Protein AF-A0A3D0RUU5-F1 (afdb_monomer)

Mean predicted aligned error: 4.0 Å

Sequence (173 aa):
MAHHDHPVTRAMVEVRQKLADVAEVPLWSMGADQATSTLEEILAVEAQLAELKTRTLTHLEALEVPQQSGATSTGNWLAVHTNLTRATAFRTVRVAAGLGRYEQVREAMAQGRVHTEQVEVIIRALDDLPDDLDPKLVEEAEGHLITEAGRFDAVGLKKLGRRLLEVVDQDAA

Secondary structure (DSSP, 8-state):
---PPPHHHHHHHHHHHHHHHTTT--GGGS-HHHHHHHHHHHHHHHHHHHHHHHHHHHHHHHTTHHHHTT-SSHHHHHHHHH---HHHHHHHHHHHHHHTT-HHHHHHHHTTSS-HHHHHHHHHHHHTS-TTS-HHHHHHHHHHHHHHTTT--HHHHHHHHHHHHHHHHHHT-

pLDDT: mean 94.47, std 8.62, range [39.81, 98.56]

Structure (mmCIF, N/CA/C/O backbone):
data_AF-A0A3D0RUU5-F1
#
_entry.id   AF-A0A3D0RUU5-F1
#
loop_
_atom_site.group_PDB
_atom_site.id
_atom_site.type_symbol
_atom_site.label_atom_id
_atom_site.label_alt_id
_atom_site.label_comp_id
_atom_site.label_asym_id
_atom_site.label_entity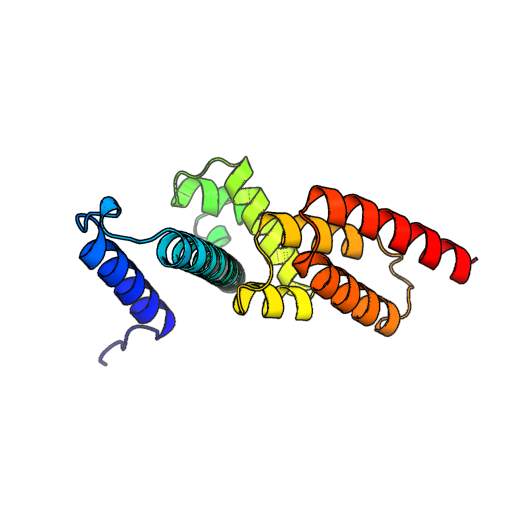_id
_atom_site.label_seq_id
_atom_site.pdbx_PDB_ins_code
_atom_site.Cartn_x
_atom_site.Cartn_y
_atom_site.Cartn_z
_atom_site.occupancy
_atom_site.B_iso_or_equiv
_atom_site.auth_seq_id
_atom_site.auth_comp_id
_atom_site.auth_asym_id
_atom_site.auth_atom_id
_atom_site.pdbx_PDB_model_num
ATOM 1 N N . MET A 1 1 ? -26.128 24.043 -8.662 1.00 39.81 1 MET A N 1
ATOM 2 C CA . MET A 1 1 ? -25.872 22.644 -9.068 1.00 39.81 1 MET A CA 1
ATOM 3 C C . MET A 1 1 ? -25.495 21.880 -7.815 1.00 39.81 1 MET A C 1
ATOM 5 O O . MET A 1 1 ? -24.611 22.347 -7.111 1.00 39.81 1 MET A O 1
ATOM 9 N N . ALA A 1 2 ? -26.189 20.793 -7.480 1.00 46.47 2 ALA A N 1
ATOM 10 C CA . ALA A 1 2 ? -25.769 19.948 -6.366 1.00 46.47 2 ALA A CA 1
ATOM 11 C C . ALA A 1 2 ? -24.424 19.309 -6.742 1.00 46.47 2 ALA A C 1
ATOM 13 O O . ALA A 1 2 ? -24.372 18.499 -7.671 1.00 46.47 2 ALA A O 1
ATOM 14 N N . HIS A 1 3 ? -23.339 19.723 -6.082 1.00 54.75 3 HIS A N 1
ATOM 15 C CA . HIS A 1 3 ? -22.082 18.986 -6.129 1.00 54.75 3 HIS A CA 1
ATOM 16 C C . HIS A 1 3 ? -22.368 17.616 -5.524 1.00 54.75 3 HIS A C 1
ATOM 18 O O . HIS A 1 3 ? -22.569 17.491 -4.321 1.00 54.75 3 HIS A O 1
ATOM 24 N N . HIS A 1 4 ? -22.490 16.605 -6.377 1.00 70.62 4 HIS A N 1
ATOM 25 C CA . HIS A 1 4 ? -22.525 15.234 -5.904 1.00 70.62 4 HIS A CA 1
ATOM 26 C C . HIS A 1 4 ? -21.097 14.894 -5.497 1.00 70.62 4 HIS A C 1
ATOM 28 O O . HIS A 1 4 ? -20.188 15.004 -6.323 1.00 70.62 4 HIS A O 1
ATOM 34 N N . ASP A 1 5 ? -20.905 14.521 -4.234 1.00 84.88 5 ASP A N 1
ATOM 35 C CA . ASP A 1 5 ? -19.604 14.068 -3.757 1.00 84.88 5 ASP A CA 1
ATOM 36 C C . ASP A 1 5 ? -19.097 12.925 -4.636 1.00 84.88 5 ASP A C 1
ATOM 38 O O . ASP A 1 5 ? -19.844 12.001 -4.987 1.00 84.88 5 ASP A O 1
ATOM 42 N N . HIS A 1 6 ? -17.815 13.002 -4.999 1.00 93.50 6 HIS A N 1
ATOM 43 C CA . HIS A 1 6 ? -17.159 11.993 -5.817 1.00 93.50 6 HIS A CA 1
ATOM 44 C C . HIS A 1 6 ? -17.337 10.602 -5.171 1.00 93.50 6 HIS A C 1
ATOM 46 O O . HIS A 1 6 ? -17.174 10.484 -3.951 1.00 93.50 6 HIS A O 1
ATOM 52 N N . PRO A 1 7 ? -17.642 9.533 -5.937 1.00 95.38 7 PRO A N 1
ATOM 53 C CA . PRO A 1 7 ? -17.930 8.213 -5.371 1.00 95.38 7 PRO A CA 1
ATOM 54 C C . PRO A 1 7 ? -16.854 7.692 -4.408 1.00 95.38 7 PRO A C 1
ATOM 56 O O . PRO A 1 7 ? -17.192 7.127 -3.373 1.00 95.38 7 PRO A O 1
ATOM 59 N N . VAL A 1 8 ? -15.573 7.951 -4.702 1.00 95.62 8 VAL A N 1
ATOM 60 C CA . VAL A 1 8 ? -14.443 7.587 -3.825 1.00 95.62 8 VAL A CA 1
ATOM 61 C C . VAL A 1 8 ? -14.499 8.328 -2.485 1.00 95.62 8 VAL A C 1
ATOM 63 O O . VAL A 1 8 ? -14.275 7.715 -1.446 1.00 95.62 8 VAL A O 1
ATOM 66 N N . THR A 1 9 ? -14.841 9.620 -2.481 1.00 95.81 9 THR A N 1
ATOM 67 C CA . THR A 1 9 ? -14.972 10.407 -1.246 1.00 95.81 9 THR A CA 1
ATOM 68 C C . THR A 1 9 ? -16.067 9.831 -0.355 1.00 95.81 9 THR A C 1
ATOM 70 O O . THR A 1 9 ? -15.840 9.624 0.835 1.00 95.81 9 THR A O 1
ATOM 73 N N . ARG A 1 10 ? -17.228 9.497 -0.934 1.00 95.88 10 ARG A N 1
ATOM 74 C CA . ARG A 1 10 ? -18.332 8.865 -0.193 1.00 95.88 10 ARG A CA 1
ATOM 75 C C . ARG A 1 10 ? -17.929 7.504 0.374 1.00 95.88 10 ARG A C 1
ATOM 77 O O . ARG A 1 10 ? -18.148 7.260 1.554 1.00 95.88 10 ARG A O 1
ATOM 84 N N . ALA A 1 11 ? -17.270 6.666 -0.428 1.00 96.31 11 ALA A N 1
ATOM 85 C CA . ALA A 1 11 ? -16.796 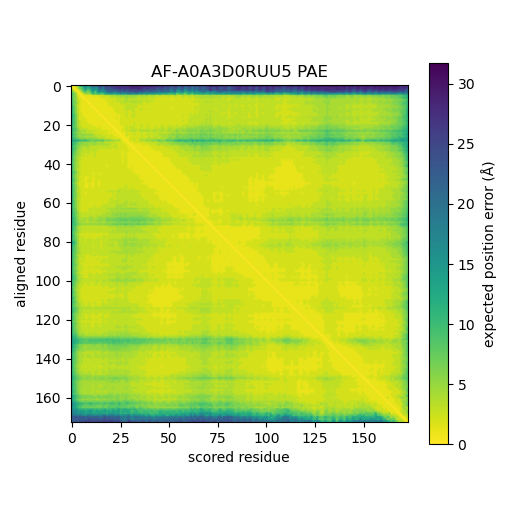5.357 0.019 1.00 96.31 11 ALA A CA 1
ATOM 86 C C . ALA A 1 11 ? -15.837 5.463 1.221 1.00 96.31 11 ALA A C 1
ATOM 88 O O . ALA A 1 11 ? -15.948 4.691 2.167 1.00 96.31 11 ALA A O 1
ATOM 89 N N . MET A 1 12 ? -14.930 6.448 1.240 1.00 96.69 12 MET A N 1
ATOM 90 C CA . MET A 1 12 ? -14.018 6.650 2.379 1.00 96.69 12 MET A CA 1
ATOM 91 C C . MET A 1 12 ? -14.731 7.129 3.647 1.00 96.69 12 MET A C 1
ATOM 93 O O . MET A 1 12 ? -14.348 6.741 4.753 1.00 96.69 12 MET A O 1
ATOM 97 N N . VAL A 1 13 ? -15.789 7.931 3.504 1.00 96.31 13 VAL A N 1
ATOM 98 C CA . VAL A 1 13 ? -16.659 8.295 4.631 1.00 96.31 13 VAL A CA 1
ATOM 99 C C . VAL A 1 13 ? -17.371 7.056 5.181 1.00 96.31 13 VAL A C 1
ATOM 101 O O . VAL A 1 13 ? -17.373 6.849 6.393 1.00 96.31 13 VAL A O 1
ATOM 104 N N . GLU A 1 14 ? -17.914 6.204 4.310 1.00 96.75 14 GLU A N 1
ATOM 105 C CA . GLU A 1 14 ? -18.590 4.963 4.706 1.00 96.75 14 GLU A CA 1
ATOM 106 C C . GLU A 1 14 ? -17.643 3.979 5.407 1.00 96.75 14 GLU A C 1
ATOM 108 O O . GLU A 1 14 ? -17.999 3.444 6.456 1.00 96.75 14 GLU A O 1
ATOM 113 N N . VAL A 1 15 ? -16.416 3.794 4.903 1.00 96.75 15 VAL A N 1
ATOM 114 C CA . VAL A 1 15 ? -15.389 2.962 5.561 1.00 96.75 15 VAL A CA 1
ATOM 115 C C . VAL A 1 15 ? -15.099 3.470 6.973 1.00 96.75 15 VAL A C 1
ATOM 117 O O . VAL A 1 15 ? -15.128 2.694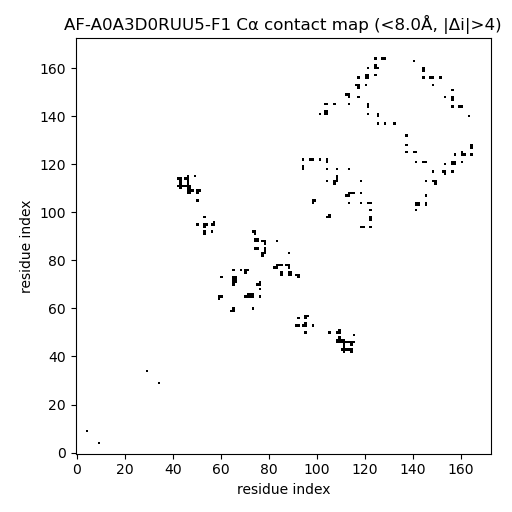 7.929 1.00 96.75 15 VAL A O 1
ATOM 120 N N . ARG A 1 16 ? -14.876 4.781 7.137 1.00 97.44 16 ARG A N 1
ATOM 121 C CA . ARG A 1 16 ? -14.63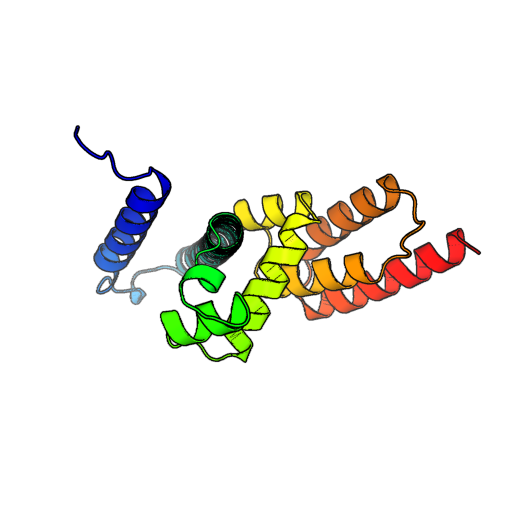1 5.372 8.460 1.00 97.44 16 ARG A CA 1
ATOM 122 C C . ARG A 1 16 ? -15.820 5.167 9.402 1.00 97.44 16 ARG A C 1
ATOM 124 O O . ARG A 1 16 ? -15.604 4.895 10.581 1.00 97.44 16 ARG A O 1
ATOM 131 N N . GLN A 1 17 ? -17.048 5.286 8.900 1.00 97.94 17 GLN A N 1
ATOM 132 C CA . GLN A 1 17 ? -18.247 5.035 9.698 1.00 97.94 17 GLN A CA 1
ATOM 133 C C . GLN A 1 17 ? -18.328 3.568 10.138 1.00 97.94 17 GLN A C 1
ATOM 135 O O . GLN A 1 17 ? -18.548 3.308 11.314 1.00 97.94 17 GLN A O 1
ATOM 140 N N . LYS A 1 18 ? -18.073 2.610 9.239 1.00 97.62 18 LYS A N 1
ATOM 141 C CA . LYS A 1 18 ? -18.091 1.177 9.573 1.00 97.62 18 LYS A CA 1
ATOM 142 C C . LYS A 1 18 ? -17.050 0.788 10.615 1.00 97.62 18 LYS A C 1
ATOM 144 O O . LYS A 1 18 ? -17.356 -0.010 11.493 1.00 97.62 18 LYS A O 1
ATOM 149 N N . LEU A 1 19 ? -15.857 1.378 10.557 1.00 97.31 19 LEU A N 1
ATOM 150 C CA . LEU A 1 19 ? -14.838 1.188 11.592 1.00 97.31 19 LEU A CA 1
ATOM 151 C C . LEU A 1 19 ? -15.268 1.795 12.937 1.00 97.31 19 LEU A C 1
ATOM 153 O O . LEU A 1 19 ? -15.020 1.200 13.981 1.00 97.31 19 LEU A O 1
ATOM 157 N N . ALA A 1 20 ? -15.944 2.948 12.924 1.00 98.06 20 ALA A N 1
ATOM 158 C CA . ALA A 1 20 ? -16.482 3.557 14.140 1.00 98.06 20 ALA A CA 1
ATOM 159 C C . ALA A 1 20 ? -17.614 2.721 14.763 1.00 98.06 20 ALA A C 1
ATOM 161 O O . ALA A 1 20 ? -17.656 2.582 15.984 1.00 98.06 20 ALA A O 1
ATOM 162 N N . ASP A 1 21 ? -18.483 2.123 13.940 1.00 97.75 21 ASP A N 1
ATOM 163 C CA . ASP A 1 21 ? -19.591 1.269 14.392 1.00 97.75 21 ASP A CA 1
ATOM 164 C C . ASP A 1 21 ? -19.099 0.053 15.207 1.00 97.75 21 ASP A C 1
ATOM 166 O O . ASP A 1 21 ? -19.827 -0.451 16.061 1.00 97.75 21 ASP A O 1
ATOM 170 N N . VAL A 1 22 ? -17.867 -0.413 14.962 1.00 96.38 22 VAL A N 1
ATOM 171 C CA . VAL A 1 22 ? -17.276 -1.586 15.631 1.00 96.38 22 VAL A CA 1
ATOM 172 C C . VAL A 1 22 ? -16.206 -1.248 16.674 1.00 96.38 22 VAL A C 1
ATOM 174 O O . VAL A 1 22 ? -15.675 -2.161 17.300 1.00 96.38 22 VAL A O 1
ATOM 177 N N . ALA A 1 23 ? -15.896 0.033 16.901 1.00 96.75 23 ALA A N 1
ATOM 178 C CA . ALA A 1 23 ? -14.764 0.455 17.736 1.00 96.75 23 ALA A CA 1
ATOM 179 C C . ALA A 1 23 ? -14.828 -0.059 19.188 1.00 96.75 23 ALA A C 1
ATOM 181 O O . ALA A 1 23 ? -13.797 -0.358 19.783 1.00 96.75 23 ALA A O 1
ATOM 182 N N . GLU A 1 24 ? -16.038 -0.203 19.735 1.00 96.31 24 GLU A N 1
ATOM 183 C CA . GLU A 1 24 ? -16.284 -0.673 21.107 1.00 96.31 24 GLU A CA 1
ATOM 184 C C . GLU A 1 24 ? -16.811 -2.121 21.159 1.00 96.31 24 GLU A C 1
ATOM 186 O O . GLU A 1 24 ? -17.216 -2.607 22.218 1.00 96.31 24 GLU A O 1
ATOM 191 N N . VAL A 1 25 ? -16.848 -2.830 20.022 1.00 96.31 25 VAL A N 1
ATOM 192 C CA . VAL A 1 25 ? -17.333 -4.215 19.964 1.00 96.31 25 VAL A CA 1
ATOM 193 C C . VAL A 1 25 ? -16.266 -5.156 20.541 1.00 96.31 25 VAL A C 1
ATOM 195 O O . VAL A 1 25 ? -15.150 -5.211 20.020 1.00 96.31 25 VAL A O 1
ATOM 198 N N . PRO A 1 26 ? -16.566 -5.940 21.597 1.00 94.94 26 PRO A N 1
ATOM 199 C CA . PRO A 1 26 ? -15.546 -6.768 22.231 1.00 94.94 26 PRO A CA 1
ATOM 200 C C . PRO A 1 26 ? -15.118 -7.979 21.384 1.00 94.94 26 PRO A C 1
ATOM 202 O O . PRO A 1 26 ? -15.921 -8.869 21.092 1.00 94.94 26 PRO A O 1
ATOM 205 N N . LEU A 1 27 ? -13.817 -8.073 21.085 1.00 95.69 27 LEU A N 1
ATOM 206 C CA . LEU A 1 27 ? -13.239 -9.149 20.262 1.00 95.69 27 LEU A CA 1
ATOM 207 C C . LEU A 1 27 ? -13.138 -10.510 20.970 1.00 95.69 27 LEU A C 1
ATOM 209 O O . LEU A 1 27 ? -13.024 -11.534 20.308 1.00 95.69 27 LEU A O 1
ATOM 213 N N . TRP A 1 28 ? -13.203 -10.557 22.306 1.00 94.06 28 TRP A N 1
ATOM 214 C CA . TRP A 1 28 ? -13.049 -11.803 23.081 1.00 94.06 28 TRP A CA 1
ATOM 215 C C . TRP A 1 28 ? -14.114 -12.866 22.767 1.00 94.06 28 TRP A C 1
ATOM 217 O O . TRP A 1 28 ? -13.934 -14.031 23.109 1.00 94.06 28 TRP A O 1
ATOM 227 N N . SER A 1 29 ? -15.225 -12.466 22.140 1.00 91.94 29 SER A N 1
ATOM 228 C CA . SER A 1 29 ? -16.301 -13.364 21.711 1.00 91.94 29 SER A CA 1
ATOM 229 C C . SER A 1 29 ? -16.000 -14.105 20.401 1.00 91.94 29 SER A C 1
ATOM 231 O O . SER A 1 29 ? -16.722 -15.039 20.053 1.00 91.94 29 SER A O 1
ATOM 233 N N . MET A 1 30 ? -14.941 -13.722 19.682 1.00 96.81 30 MET A N 1
ATOM 234 C CA . MET A 1 30 ? -14.528 -14.372 18.442 1.00 96.81 30 MET A CA 1
ATOM 235 C C . MET A 1 30 ? -13.804 -15.688 18.737 1.00 96.81 30 MET A C 1
ATOM 237 O O . MET A 1 30 ? -12.858 -15.735 19.525 1.00 96.81 30 MET A O 1
ATOM 241 N N . GLY A 1 31 ? -14.222 -16.762 18.066 1.00 97.62 31 GLY A N 1
ATOM 242 C CA . GLY A 1 31 ? -13.443 -18.002 18.020 1.00 97.62 31 GLY A CA 1
ATOM 243 C C . GLY A 1 31 ? -12.140 -17.819 17.232 1.00 97.62 31 GLY A C 1
ATOM 244 O O . GLY A 1 31 ? -12.013 -16.871 16.458 1.00 97.62 31 GLY A O 1
ATOM 245 N N . ALA A 1 32 ? -11.185 -18.741 17.390 1.00 97.81 32 ALA A N 1
ATOM 246 C CA . ALA A 1 32 ? -9.868 -18.651 16.747 1.00 97.81 32 ALA A CA 1
ATOM 247 C C . ALA A 1 32 ? -9.956 -18.490 15.216 1.00 97.81 32 ALA A C 1
ATOM 249 O O . ALA A 1 32 ? -9.399 -17.540 14.678 1.00 97.81 32 ALA A O 1
ATOM 250 N N . ASP A 1 33 ? -10.730 -19.337 14.530 1.00 97.69 33 ASP A N 1
ATOM 251 C CA . ASP A 1 33 ? -10.889 -19.278 13.066 1.00 97.69 33 ASP A CA 1
ATOM 252 C C . ASP A 1 33 ? -11.516 -17.952 12.596 1.00 97.69 33 ASP A C 1
ATOM 254 O O . ASP A 1 33 ? -11.137 -17.381 11.570 1.00 97.69 33 ASP A O 1
ATOM 258 N N . GLN A 1 34 ? -12.464 -17.421 13.375 1.00 97.12 34 GLN A N 1
ATOM 259 C CA . GLN A 1 34 ? -13.095 -16.136 13.083 1.00 97.12 34 GLN A CA 1
ATOM 260 C C . GLN A 1 34 ? -12.118 -14.973 13.297 1.00 97.12 34 GLN A C 1
ATOM 262 O O . GLN A 1 34 ? -12.099 -14.039 12.501 1.00 97.12 34 GLN A O 1
ATOM 267 N N . ALA A 1 35 ? -11.299 -15.018 14.350 1.00 98.00 35 ALA A N 1
ATOM 268 C CA . ALA A 1 35 ? -10.271 -14.013 14.601 1.00 98.00 35 ALA A CA 1
ATOM 269 C C . ALA A 1 35 ? -9.189 -14.026 13.509 1.00 98.00 35 ALA A C 1
ATOM 271 O O . ALA A 1 35 ? -8.798 -12.962 13.035 1.00 98.00 35 ALA A O 1
ATOM 272 N N . THR A 1 36 ? -8.760 -15.211 13.063 1.00 98.12 36 THR A N 1
ATOM 273 C CA . THR A 1 36 ? -7.789 -15.368 11.972 1.00 98.12 36 THR A CA 1
ATOM 274 C C . THR A 1 36 ? -8.320 -14.808 10.657 1.00 98.12 36 THR A C 1
ATOM 276 O O . THR A 1 36 ? -7.701 -13.908 10.099 1.00 98.12 36 THR A O 1
ATOM 279 N N . SER A 1 37 ? -9.492 -15.262 10.205 1.00 97.81 37 SER A N 1
ATOM 280 C CA . SER A 1 37 ? -10.106 -14.751 8.967 1.00 97.81 37 SER A CA 1
ATOM 281 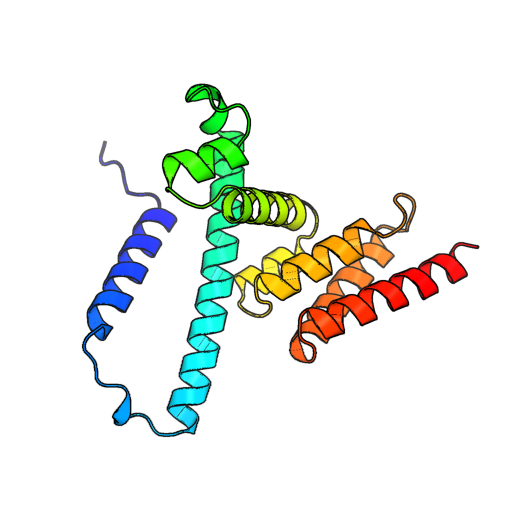C C . SER A 1 37 ? -10.375 -13.245 9.029 1.00 97.81 37 SER A C 1
ATOM 283 O O . SER A 1 37 ? -10.173 -12.534 8.054 1.00 97.81 37 SER A O 1
ATOM 285 N N . THR A 1 38 ? -10.747 -12.714 10.197 1.00 97.94 38 THR A N 1
ATOM 286 C CA . THR A 1 38 ? -10.932 -11.265 10.368 1.00 97.94 38 THR A CA 1
ATOM 287 C C . THR A 1 38 ? -9.618 -10.496 10.250 1.00 97.94 38 THR A C 1
ATOM 289 O O . THR A 1 38 ? -9.599 -9.414 9.670 1.00 97.94 38 THR A O 1
ATOM 292 N N . LEU A 1 39 ? -8.513 -11.032 10.775 1.00 97.69 39 LEU A N 1
ATOM 293 C CA . LEU A 1 39 ? -7.195 -10.424 10.600 1.00 97.69 39 LEU A CA 1
ATOM 294 C C . LEU A 1 39 ? -6.778 -10.420 9.122 1.00 97.69 39 LEU A C 1
ATOM 296 O O . LEU A 1 39 ? -6.272 -9.409 8.643 1.00 97.69 39 LEU A O 1
ATOM 300 N N . GLU A 1 40 ? -7.027 -11.510 8.396 1.00 97.06 40 GLU A N 1
ATOM 301 C CA . GLU A 1 40 ? -6.763 -11.604 6.953 1.00 97.06 40 GLU A CA 1
ATOM 302 C C . GLU A 1 40 ? -7.564 -10.553 6.162 1.00 97.06 40 GLU A C 1
ATOM 304 O O . GLU A 1 40 ? -6.992 -9.833 5.341 1.00 97.06 40 GLU A O 1
ATOM 309 N N . GLU A 1 41 ? -8.852 -10.380 6.473 1.00 97.62 41 GLU A N 1
ATOM 310 C CA . GLU A 1 41 ? -9.703 -9.339 5.875 1.00 97.62 41 GLU A CA 1
ATOM 311 C C . GLU A 1 41 ? -9.209 -7.920 6.200 1.00 97.62 41 GLU A C 1
ATOM 313 O O . GLU A 1 41 ? -9.178 -7.054 5.323 1.00 97.62 41 GLU A O 1
ATOM 318 N N . ILE A 1 42 ? -8.767 -7.660 7.437 1.00 97.56 42 ILE A N 1
ATOM 319 C CA . ILE A 1 42 ? -8.190 -6.359 7.815 1.00 97.56 42 ILE A CA 1
ATOM 320 C C . ILE A 1 42 ? -6.959 -6.055 6.958 1.00 97.56 42 ILE A C 1
ATOM 322 O O . ILE A 1 42 ? -6.857 -4.964 6.399 1.00 97.56 42 ILE A O 1
ATOM 326 N N . LEU A 1 43 ? -6.046 -7.015 6.811 1.00 97.44 43 LEU A N 1
ATOM 327 C CA . LEU A 1 43 ? -4.828 -6.840 6.020 1.00 97.44 43 LEU A CA 1
ATOM 328 C C . LEU A 1 43 ? -5.136 -6.620 4.527 1.00 97.44 43 LEU A C 1
ATOM 330 O O . LEU A 1 43 ? -4.466 -5.821 3.860 1.00 97.44 43 LEU A O 1
ATOM 334 N N . ALA A 1 44 ? -6.167 -7.285 3.995 1.00 97.81 44 ALA A N 1
ATOM 335 C CA . ALA A 1 44 ? -6.653 -7.052 2.637 1.00 97.81 44 ALA A CA 1
ATOM 336 C C . ALA A 1 44 ? -7.209 -5.624 2.476 1.00 97.81 44 ALA A C 1
ATOM 338 O O . ALA A 1 44 ? -6.835 -4.920 1.534 1.00 97.81 44 ALA A O 1
ATOM 339 N N . VAL A 1 45 ? -8.024 -5.150 3.426 1.00 98.12 45 VAL A N 1
ATOM 340 C CA . VAL A 1 45 ? -8.545 -3.771 3.445 1.00 98.12 45 VAL A CA 1
ATOM 341 C C . VAL A 1 45 ? -7.412 -2.746 3.553 1.00 98.12 45 VAL A C 1
ATOM 343 O O . VAL A 1 45 ? -7.436 -1.729 2.857 1.00 98.12 45 VAL A O 1
ATOM 346 N N . GLU A 1 46 ? -6.391 -2.998 4.374 1.00 98.00 46 GLU A N 1
ATOM 347 C CA . GLU A 1 46 ? -5.215 -2.129 4.480 1.00 98.00 46 GLU A CA 1
ATOM 348 C C . GLU A 1 46 ? -4.466 -2.007 3.148 1.00 98.00 46 GLU A C 1
ATOM 350 O O . GLU A 1 46 ? -4.073 -0.901 2.763 1.00 98.00 46 GLU A O 1
ATOM 355 N N . ALA A 1 47 ? -4.295 -3.115 2.420 1.00 98.31 47 ALA A N 1
ATOM 356 C CA . ALA A 1 47 ? -3.677 -3.118 1.096 1.00 98.31 47 ALA A CA 1
ATOM 357 C C . ALA A 1 47 ? -4.504 -2.319 0.076 1.00 98.31 47 ALA A C 1
ATOM 359 O O . ALA A 1 47 ? -3.963 -1.437 -0.595 1.00 98.31 47 ALA A O 1
ATOM 360 N N . GLN A 1 48 ? -5.817 -2.546 0.026 1.00 98.56 48 GLN A N 1
ATOM 361 C CA . GLN A 1 48 ? -6.734 -1.823 -0.860 1.00 98.56 48 GLN A CA 1
ATOM 362 C C . GLN A 1 48 ? -6.758 -0.317 -0.564 1.00 98.56 48 GLN A C 1
ATOM 364 O O . GLN A 1 48 ? -6.701 0.512 -1.475 1.00 98.56 48 GLN A O 1
ATOM 369 N N . LEU A 1 49 ? -6.800 0.061 0.717 1.00 98.06 49 LEU A N 1
ATOM 370 C CA . LEU A 1 49 ? -6.743 1.459 1.138 1.00 98.06 49 LEU A CA 1
ATOM 371 C C . LEU A 1 49 ? -5.393 2.092 0.788 1.00 98.06 49 LEU A C 1
ATOM 373 O O . LEU A 1 49 ? -5.333 3.258 0.386 1.00 98.06 49 LEU A O 1
ATOM 377 N N . ALA A 1 50 ? -4.301 1.341 0.933 1.00 97.94 50 ALA A N 1
ATOM 378 C CA . ALA A 1 50 ? -2.976 1.811 0.576 1.00 9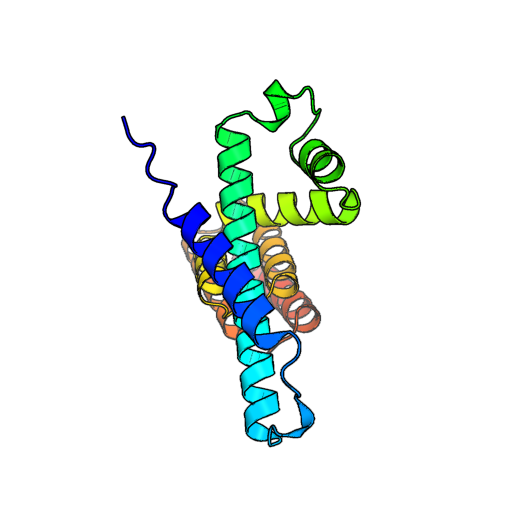7.94 50 ALA A CA 1
ATOM 379 C C . ALA A 1 50 ? -2.821 2.030 -0.939 1.00 97.94 50 ALA A C 1
ATOM 381 O O . ALA A 1 50 ? -2.246 3.051 -1.314 1.00 97.94 50 ALA A O 1
ATOM 382 N N . GLU A 1 51 ? -3.387 1.174 -1.792 1.00 98.44 51 GLU A N 1
ATOM 383 C CA . GLU A 1 51 ? -3.428 1.395 -3.246 1.00 98.44 51 GLU A CA 1
ATOM 384 C C . GLU A 1 51 ? -4.340 2.576 -3.624 1.00 98.44 51 GLU A C 1
ATOM 386 O O . GLU A 1 51 ? -3.942 3.457 -4.385 1.00 98.44 51 GLU A O 1
ATOM 391 N N . LEU A 1 52 ? -5.530 2.706 -3.032 1.00 98.19 52 LEU A N 1
ATOM 392 C CA . LEU A 1 52 ? -6.382 3.872 -3.291 1.00 98.19 52 LEU A CA 1
ATOM 393 C C . LEU A 1 52 ? -5.678 5.187 -2.912 1.00 98.19 52 LEU A C 1
ATOM 395 O O . LEU A 1 52 ? -5.779 6.193 -3.623 1.00 98.19 52 LEU A O 1
ATOM 399 N N . LYS A 1 53 ? -4.936 5.188 -1.803 1.00 97.81 53 LYS A N 1
ATOM 400 C CA . LYS A 1 53 ? -4.106 6.323 -1.389 1.00 97.81 53 LYS A CA 1
ATOM 401 C C . LYS A 1 53 ? -3.038 6.651 -2.434 1.00 97.81 53 LYS A C 1
ATOM 403 O O . LYS A 1 53 ? -2.836 7.835 -2.700 1.00 97.81 53 LYS A O 1
ATOM 408 N N . THR A 1 54 ? -2.375 5.660 -3.039 1.00 98.00 54 THR A N 1
ATOM 409 C CA . THR A 1 54 ? -1.358 5.933 -4.066 1.00 98.00 54 THR A CA 1
ATOM 410 C C . THR A 1 54 ? -1.964 6.537 -5.323 1.00 98.00 54 THR A C 1
ATOM 412 O O . THR A 1 54 ? -1.486 7.582 -5.757 1.00 98.00 54 THR A O 1
ATOM 415 N N . ARG A 1 55 ? -3.067 5.992 -5.852 1.00 97.00 55 ARG A N 1
ATOM 416 C CA . ARG A 1 55 ? -3.710 6.576 -7.043 1.00 97.00 55 ARG A CA 1
ATOM 417 C C . ARG A 1 55 ? -4.285 7.970 -6.778 1.00 97.00 55 ARG A C 1
ATOM 419 O O . ARG A 1 55 ? -4.256 8.834 -7.651 1.00 97.00 55 ARG A O 1
ATOM 426 N N . THR A 1 56 ? -4.778 8.215 -5.560 1.00 97.50 56 THR A N 1
ATOM 427 C CA . THR A 1 56 ? -5.229 9.551 -5.136 1.00 97.50 56 THR A CA 1
ATOM 428 C C . THR A 1 56 ? -4.058 10.530 -5.122 1.00 97.50 56 THR A C 1
ATOM 430 O O . THR A 1 56 ? -4.197 11.656 -5.589 1.00 97.50 56 THR A O 1
ATOM 433 N N . LEU A 1 57 ? -2.886 10.101 -4.645 1.00 97.62 57 LEU A N 1
ATOM 434 C CA . LEU A 1 57 ? -1.671 10.914 -4.652 1.00 97.62 57 LEU A CA 1
ATOM 435 C C . LEU A 1 57 ? -1.197 11.229 -6.076 1.00 97.62 57 LEU A C 1
ATOM 437 O O . LEU A 1 57 ? -0.881 12.381 -6.360 1.00 97.62 57 LEU A O 1
ATOM 441 N N . THR A 1 58 ? -1.230 10.244 -6.977 1.00 97.25 58 THR A N 1
ATOM 442 C CA . THR A 1 58 ? -0.954 10.442 -8.408 1.00 97.25 58 THR A CA 1
ATOM 443 C C . THR A 1 58 ? -1.927 11.446 -9.030 1.00 97.25 58 THR A C 1
ATOM 445 O O . THR A 1 58 ? -1.519 12.316 -9.793 1.00 97.25 58 THR A O 1
ATOM 448 N N . HIS A 1 59 ? -3.214 11.388 -8.672 1.00 97.56 59 HIS A N 1
ATOM 449 C CA . HIS A 1 59 ? -4.193 12.365 -9.148 1.00 97.56 59 HIS A CA 1
ATOM 450 C C . HIS A 1 59 ? -3.923 13.781 -8.613 1.00 97.56 59 HIS A C 1
ATOM 452 O O . HIS A 1 59 ? -4.016 14.744 -9.368 1.00 97.56 59 HIS A O 1
ATOM 458 N N . LEU A 1 60 ? -3.545 13.922 -7.339 1.00 97.31 60 LEU A N 1
ATOM 459 C CA . LEU A 1 60 ? -3.171 15.215 -6.752 1.00 97.31 60 LEU A CA 1
ATOM 460 C C . LEU A 1 60 ? -1.942 15.830 -7.432 1.00 97.31 60 LEU A C 1
ATOM 462 O O . LEU A 1 60 ? -1.897 17.043 -7.625 1.00 97.31 60 LEU A O 1
ATOM 466 N N . GLU A 1 61 ? -0.969 15.001 -7.809 1.00 96.38 61 GLU A N 1
ATOM 467 C CA . GLU A 1 61 ? 0.189 15.424 -8.597 1.00 96.38 61 GLU A CA 1
ATOM 468 C C . GLU A 1 61 ? -0.217 15.876 -10.007 1.00 96.38 61 GLU A C 1
ATOM 470 O O . GLU A 1 61 ? 0.221 16.935 -10.447 1.00 96.38 61 GLU A O 1
ATOM 475 N N . ALA A 1 62 ? -1.125 15.154 -10.675 1.00 96.81 62 ALA A N 1
ATOM 476 C CA . ALA A 1 62 ? -1.666 15.546 -11.982 1.00 96.81 62 ALA A CA 1
ATOM 477 C C . ALA A 1 62 ? -2.489 16.850 -11.943 1.00 96.81 62 ALA A C 1
ATOM 479 O O . ALA A 1 62 ? -2.573 17.561 -12.940 1.00 96.81 62 ALA A O 1
ATOM 480 N N . LEU A 1 63 ? -3.093 17.169 -10.795 1.00 97.62 63 LEU A N 1
ATOM 481 C CA . LEU A 1 63 ? -3.774 18.442 -10.537 1.00 97.62 63 LEU A CA 1
ATOM 482 C C . LEU A 1 63 ? -2.819 19.561 -10.085 1.00 97.62 63 LEU A C 1
ATOM 484 O O . LEU A 1 63 ? -3.279 20.659 -9.772 1.00 97.62 63 LEU A O 1
ATOM 488 N N . GLU A 1 64 ? -1.516 19.282 -10.008 1.00 97.38 64 GLU A N 1
ATOM 489 C CA . GLU A 1 64 ? -0.470 20.198 -9.543 1.00 97.38 64 GLU A CA 1
ATOM 490 C C . GLU A 1 64 ? -0.705 20.748 -8.119 1.00 97.38 64 GLU A C 1
ATOM 492 O O . GLU A 1 64 ? -0.195 21.810 -7.754 1.00 97.38 64 GLU A O 1
ATOM 497 N N . VAL A 1 65 ? -1.471 20.035 -7.280 1.00 98.12 65 VAL A N 1
ATOM 498 C CA . VAL A 1 65 ? -1.817 20.480 -5.916 1.00 98.12 65 VAL A CA 1
ATOM 499 C C . VAL A 1 65 ? -0.565 20.739 -5.060 1.00 98.12 65 VAL A C 1
ATOM 501 O O . VAL A 1 65 ? -0.499 21.792 -4.412 1.00 98.12 65 VAL A O 1
ATOM 504 N N . PRO A 1 66 ? 0.463 19.861 -5.053 1.00 96.88 66 PRO A N 1
ATOM 505 C CA . PRO A 1 66 ? 1.716 20.143 -4.357 1.00 96.88 66 PRO A CA 1
ATOM 506 C C . PRO A 1 66 ? 2.378 21.449 -4.816 1.00 96.88 66 PRO A C 1
ATOM 508 O O . PRO A 1 66 ? 2.746 22.281 -3.984 1.00 96.88 66 PRO A O 1
ATOM 511 N N . GLN A 1 67 ? 2.485 21.665 -6.126 1.00 95.25 67 GLN A N 1
ATOM 512 C CA . GLN A 1 67 ? 3.150 22.818 -6.733 1.00 95.25 67 GLN A CA 1
ATOM 513 C C . GLN A 1 67 ? 2.400 24.117 -6.425 1.00 95.25 67 GLN A C 1
ATOM 515 O O . GLN A 1 67 ? 3.014 25.097 -6.003 1.00 95.25 67 GLN A O 1
ATOM 520 N N . GLN A 1 68 ? 1.070 24.110 -6.548 1.00 97.19 68 GLN A N 1
ATOM 521 C CA . GLN A 1 68 ? 0.210 25.258 -6.238 1.00 97.19 68 GLN A CA 1
ATOM 522 C C . GLN A 1 68 ? 0.303 25.683 -4.764 1.00 97.19 68 GLN A C 1
ATOM 524 O O . GLN A 1 68 ? 0.107 26.853 -4.441 1.00 97.19 68 GLN A O 1
ATOM 529 N N . SER A 1 69 ? 0.647 24.757 -3.866 1.00 95.12 69 SER A N 1
ATOM 530 C CA . SER A 1 69 ? 0.882 25.048 -2.445 1.00 95.12 69 SER A CA 1
ATOM 531 C C . SER A 1 69 ? 2.306 25.533 -2.116 1.00 95.12 69 SER A C 1
ATOM 533 O O . SER A 1 69 ? 2.605 25.817 -0.956 1.00 95.12 69 SER A O 1
ATOM 535 N N . GLY A 1 70 ? 3.200 25.613 -3.109 1.00 95.94 70 GLY A N 1
ATOM 536 C CA . GLY A 1 70 ? 4.610 25.975 -2.927 1.00 95.94 70 GLY A CA 1
ATOM 537 C C . GLY A 1 70 ? 5.494 24.844 -2.387 1.00 95.94 70 GLY A C 1
ATOM 538 O O . GLY A 1 70 ? 6.622 25.097 -1.958 1.00 95.94 70 GLY A O 1
ATOM 539 N N . ALA A 1 71 ? 5.017 23.596 -2.385 1.00 96.88 71 ALA A N 1
ATOM 540 C CA . ALA A 1 71 ? 5.832 22.463 -1.970 1.00 96.88 71 ALA A CA 1
ATOM 541 C C . ALA A 1 71 ? 6.876 22.114 -3.040 1.00 96.88 71 ALA A C 1
ATOM 543 O O . ALA A 1 71 ? 6.592 22.088 -4.234 1.00 96.88 71 ALA A O 1
ATOM 544 N N . THR A 1 72 ? 8.090 21.775 -2.605 1.00 95.06 72 THR A N 1
ATOM 545 C CA . THR A 1 72 ? 9.193 21.418 -3.515 1.00 95.06 72 THR A CA 1
ATOM 546 C C . THR A 1 72 ? 9.092 20.002 -4.084 1.00 95.06 72 THR A C 1
ATOM 548 O O . THR A 1 72 ? 9.837 19.650 -4.992 1.00 95.06 72 THR A O 1
ATOM 551 N N . SER A 1 73 ? 8.203 19.172 -3.536 1.00 96.38 73 SER A N 1
ATOM 552 C CA . SER A 1 73 ? 7.876 17.842 -4.048 1.00 96.38 73 SER A CA 1
ATOM 553 C C . SER A 1 73 ? 6.563 17.341 -3.450 1.00 96.38 73 SER A C 1
ATOM 555 O O . SER A 1 73 ? 6.171 17.760 -2.356 1.00 96.38 73 SER A O 1
ATOM 557 N N . THR A 1 74 ? 5.935 16.370 -4.111 1.00 97.50 74 THR A N 1
ATOM 558 C CA . THR A 1 74 ? 4.749 15.650 -3.618 1.00 97.50 74 THR A CA 1
ATOM 559 C C . THR A 1 74 ? 4.997 14.990 -2.255 1.00 97.50 74 THR A C 1
ATOM 561 O O . THR A 1 74 ? 4.131 15.002 -1.384 1.00 97.50 74 THR A O 1
ATOM 564 N N . GLY A 1 75 ? 6.212 14.483 -2.008 1.00 98.00 75 GLY A N 1
ATOM 565 C CA . GLY A 1 75 ? 6.589 13.888 -0.718 1.00 98.00 75 GLY A CA 1
ATOM 566 C C . GLY A 1 75 ? 6.690 14.909 0.416 1.00 98.00 75 GLY A C 1
ATOM 567 O O . GLY A 1 75 ? 6.219 14.648 1.524 1.00 98.00 75 GLY A O 1
ATOM 568 N N . ASN A 1 76 ? 7.257 16.089 0.142 1.00 98.00 76 ASN A N 1
ATOM 569 C CA . ASN A 1 76 ? 7.286 17.184 1.113 1.00 98.00 76 ASN A CA 1
ATOM 570 C C . ASN A 1 76 ? 5.880 17.719 1.384 1.00 98.00 76 ASN A C 1
ATOM 572 O O . ASN A 1 76 ? 5.534 17.936 2.544 1.00 98.00 76 ASN A O 1
ATOM 576 N N . TRP A 1 77 ? 5.073 17.876 0.333 1.00 98.25 77 TRP A N 1
ATOM 577 C CA . TRP A 1 77 ? 3.675 18.267 0.455 1.00 98.25 77 TRP A CA 1
ATOM 578 C C . TRP A 1 77 ? 2.901 17.301 1.350 1.00 98.25 77 TRP A C 1
ATOM 580 O O . TRP A 1 77 ? 2.319 17.725 2.344 1.00 98.25 77 TRP A O 1
ATOM 590 N N . LEU A 1 78 ? 2.970 15.997 1.061 1.00 98.12 78 LEU A N 1
ATOM 591 C CA . LEU A 1 78 ? 2.266 14.971 1.823 1.00 98.12 78 LEU A CA 1
ATOM 592 C C . LEU A 1 78 ? 2.689 14.978 3.297 1.00 98.12 78 LEU A C 1
ATOM 594 O O . LEU A 1 78 ? 1.825 14.973 4.171 1.00 98.12 78 LEU A O 1
ATOM 598 N N . ALA A 1 79 ? 3.994 15.037 3.586 1.00 98.19 79 ALA A N 1
ATOM 599 C CA . ALA A 1 79 ? 4.502 15.073 4.959 1.00 98.19 79 ALA A CA 1
ATOM 600 C C . ALA A 1 79 ? 3.958 16.273 5.751 1.00 98.19 79 ALA A C 1
ATOM 602 O O . ALA A 1 79 ? 3.460 16.107 6.862 1.00 98.19 79 ALA A O 1
ATOM 603 N N . VAL A 1 80 ? 4.021 17.474 5.167 1.00 97.75 80 VAL A N 1
ATOM 604 C CA . VAL A 1 80 ? 3.562 18.714 5.813 1.00 97.75 80 VAL A CA 1
ATOM 605 C C . VAL A 1 80 ? 2.041 18.734 5.958 1.00 97.75 80 VAL A C 1
ATOM 607 O O . VAL A 1 80 ? 1.534 19.061 7.024 1.00 97.75 80 VAL A O 1
ATOM 610 N N . HIS A 1 81 ? 1.309 18.353 4.912 1.00 97.44 81 HIS A N 1
ATOM 611 C CA . HIS A 1 81 ? -0.150 18.433 4.880 1.00 97.44 81 HIS A CA 1
ATOM 612 C C . HIS A 1 81 ? -0.832 17.415 5.809 1.00 97.44 81 HIS A C 1
ATOM 614 O O . HIS A 1 81 ? -1.937 17.659 6.286 1.00 97.44 81 HIS A O 1
ATOM 620 N N . THR A 1 82 ? -0.180 16.280 6.086 1.00 96.44 82 THR A N 1
ATOM 621 C CA . THR A 1 82 ? -0.761 15.174 6.874 1.00 96.44 82 THR A CA 1
ATOM 622 C C . THR A 1 82 ? -0.052 14.908 8.202 1.00 96.44 82 THR A C 1
ATOM 624 O O . THR A 1 82 ? -0.431 13.987 8.920 1.00 96.44 82 THR A O 1
ATOM 627 N N . ASN A 1 83 ? 0.976 15.693 8.546 1.00 97.81 83 ASN A N 1
ATOM 628 C CA . ASN A 1 83 ? 1.854 15.473 9.704 1.00 97.81 83 ASN A CA 1
ATOM 629 C C . ASN A 1 83 ? 2.550 14.096 9.728 1.00 97.81 83 ASN A C 1
ATOM 631 O O . ASN A 1 83 ? 3.029 13.653 10.774 1.00 97.81 83 ASN A O 1
ATOM 635 N N . LEU A 1 84 ? 2.637 13.409 8.587 1.00 97.69 84 LEU A N 1
ATOM 636 C CA . LEU A 1 84 ? 3.431 12.193 8.461 1.00 97.69 84 LEU A CA 1
ATOM 637 C C . LEU A 1 84 ? 4.925 12.519 8.508 1.00 97.69 84 LEU A C 1
ATOM 639 O O . LEU A 1 84 ? 5.385 13.570 8.055 1.00 97.69 84 LEU A O 1
ATOM 643 N N . THR A 1 85 ? 5.723 11.563 8.982 1.00 98.31 85 THR A N 1
ATOM 644 C CA . THR A 1 85 ? 7.177 11.674 8.846 1.00 98.31 85 THR A CA 1
ATOM 645 C C . THR A 1 85 ? 7.557 11.735 7.366 1.00 98.31 85 THR A C 1
ATOM 647 O O . THR A 1 85 ? 6.953 11.063 6.523 1.00 98.31 85 THR A O 1
ATOM 650 N N . ARG A 1 86 ? 8.619 12.485 7.040 1.00 97.69 86 ARG A N 1
ATOM 651 C CA . ARG A 1 86 ? 9.148 12.533 5.665 1.00 97.69 86 ARG A CA 1
ATOM 652 C C . ARG A 1 86 ? 9.447 11.132 5.132 1.00 97.69 86 ARG A C 1
ATOM 654 O O . ARG A 1 86 ? 9.107 10.835 3.996 1.00 97.69 86 ARG A O 1
ATOM 661 N N . ALA A 1 87 ? 10.006 10.247 5.958 1.00 97.75 87 ALA A N 1
ATOM 662 C CA . ALA A 1 87 ? 10.271 8.864 5.567 1.00 97.75 87 ALA A CA 1
ATOM 663 C C . ALA A 1 87 ? 9.002 8.150 5.061 1.00 97.75 87 ALA A C 1
ATOM 665 O O . ALA A 1 87 ? 9.019 7.574 3.975 1.00 97.75 87 ALA A O 1
ATOM 666 N N . THR A 1 88 ? 7.889 8.255 5.793 1.00 97.00 88 THR A N 1
ATOM 667 C CA . THR A 1 88 ? 6.605 7.636 5.416 1.00 97.00 88 THR A CA 1
ATOM 668 C C . THR A 1 88 ? 6.013 8.265 4.156 1.00 97.00 88 THR A C 1
ATOM 670 O O . THR A 1 88 ? 5.556 7.554 3.259 1.00 97.00 88 THR A O 1
ATOM 673 N N . ALA A 1 89 ? 6.053 9.595 4.059 1.00 97.88 89 ALA A N 1
ATOM 674 C CA . ALA A 1 89 ? 5.513 10.319 2.914 1.00 97.88 89 ALA A CA 1
ATOM 675 C C . ALA A 1 89 ? 6.272 9.987 1.618 1.00 97.88 89 ALA A C 1
ATOM 677 O O . ALA A 1 89 ? 5.664 9.614 0.618 1.00 97.88 89 ALA A O 1
ATOM 678 N N . PHE A 1 90 ? 7.607 10.030 1.647 1.00 97.69 90 PHE A N 1
ATOM 679 C CA . PHE A 1 90 ? 8.435 9.690 0.488 1.00 97.69 90 PHE A CA 1
ATOM 680 C C . PHE A 1 90 ? 8.371 8.200 0.133 1.00 97.69 90 PHE A C 1
ATOM 682 O O . PHE A 1 90 ? 8.432 7.857 -1.046 1.00 97.69 90 PHE A O 1
ATOM 689 N N . ARG A 1 91 ? 8.225 7.305 1.121 1.00 96.38 91 ARG A N 1
ATOM 690 C CA . ARG A 1 91 ? 7.945 5.882 0.874 1.00 96.38 91 ARG A CA 1
ATOM 691 C C . ARG A 1 91 ? 6.637 5.716 0.098 1.00 96.38 91 ARG A C 1
ATOM 693 O O . ARG A 1 91 ? 6.643 5.069 -0.939 1.00 96.38 91 ARG A O 1
ATOM 700 N N . THR A 1 92 ? 5.571 6.393 0.527 1.00 97.00 92 THR A N 1
ATOM 701 C CA . THR A 1 92 ? 4.261 6.359 -0.149 1.00 97.00 92 THR A CA 1
ATOM 702 C C . THR A 1 92 ? 4.338 6.893 -1.583 1.00 97.00 92 THR A C 1
ATOM 704 O O . THR A 1 92 ? 3.817 6.252 -2.490 1.00 97.00 92 THR A O 1
ATOM 707 N N . VAL A 1 93 ? 5.032 8.015 -1.814 1.00 97.50 93 VAL A N 1
ATOM 708 C CA . VAL A 1 93 ? 5.243 8.567 -3.170 1.00 97.50 93 VAL A CA 1
ATOM 709 C C . VAL A 1 93 ? 6.012 7.593 -4.061 1.00 97.50 93 VAL A C 1
ATOM 711 O O . VAL A 1 93 ? 5.654 7.414 -5.219 1.00 97.50 93 VAL A O 1
ATOM 714 N N . ARG A 1 94 ? 7.046 6.925 -3.534 1.00 96.44 94 ARG A N 1
ATOM 715 C CA . ARG A 1 94 ? 7.810 5.931 -4.302 1.00 96.44 94 ARG A CA 1
ATOM 716 C C . ARG A 1 94 ? 6.946 4.738 -4.703 1.00 96.44 94 ARG A C 1
ATOM 718 O O . ARG A 1 94 ? 7.027 4.307 -5.848 1.00 96.44 94 ARG A 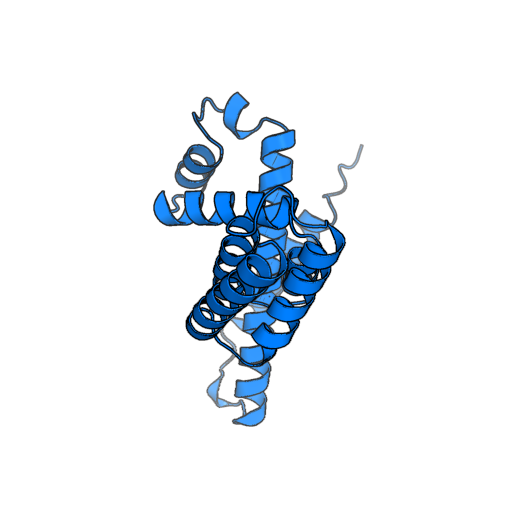O 1
ATOM 725 N N . VAL A 1 95 ? 6.117 4.237 -3.785 1.00 97.50 95 VAL A N 1
ATOM 726 C CA . VAL A 1 95 ? 5.155 3.170 -4.097 1.00 97.50 95 VAL A CA 1
ATOM 727 C C . VAL A 1 95 ? 4.173 3.641 -5.164 1.00 97.50 95 VAL A C 1
ATOM 729 O O . VAL A 1 95 ? 3.969 2.927 -6.135 1.00 97.50 95 VAL A O 1
ATOM 732 N N . ALA A 1 96 ? 3.628 4.855 -5.048 1.00 98.12 96 ALA A N 1
ATOM 733 C CA . ALA A 1 96 ? 2.722 5.406 -6.056 1.00 98.12 96 ALA A CA 1
ATOM 734 C C . ALA A 1 96 ? 3.363 5.494 -7.448 1.00 98.12 96 ALA A C 1
ATOM 736 O O . ALA A 1 96 ? 2.755 5.077 -8.428 1.00 98.12 96 ALA A O 1
ATOM 737 N N . ALA A 1 97 ? 4.611 5.960 -7.528 1.00 96.75 97 ALA A N 1
ATOM 738 C CA . ALA A 1 97 ? 5.354 6.007 -8.781 1.00 96.75 97 ALA A CA 1
ATOM 739 C C . ALA A 1 97 ? 5.589 4.606 -9.373 1.00 96.75 97 ALA A C 1
ATOM 741 O O . ALA A 1 97 ? 5.449 4.426 -10.579 1.00 96.75 97 ALA A O 1
ATOM 742 N N . GLY A 1 98 ? 5.949 3.619 -8.544 1.00 96.94 98 GLY A N 1
ATOM 743 C CA . GLY A 1 98 ? 6.161 2.239 -8.994 1.00 96.94 98 GLY A CA 1
ATOM 744 C C . GLY A 1 98 ? 4.881 1.541 -9.449 1.00 96.94 98 GLY A C 1
ATOM 745 O O . GLY A 1 98 ? 4.870 0.913 -10.500 1.00 96.94 98 GLY A O 1
ATOM 746 N N . LEU A 1 99 ? 3.770 1.732 -8.736 1.00 97.88 99 LEU A N 1
ATOM 747 C CA . LEU A 1 99 ? 2.457 1.226 -9.151 1.00 97.88 99 LEU A CA 1
ATOM 748 C C . LEU A 1 99 ? 1.935 1.882 -10.439 1.00 97.88 99 LEU A C 1
ATOM 750 O O . LEU A 1 99 ? 1.072 1.317 -11.098 1.00 97.88 99 LEU A O 1
ATOM 754 N N . GLY A 1 100 ? 2.452 3.057 -10.809 1.00 96.12 100 GLY A N 1
ATOM 755 C CA . GLY A 1 100 ? 2.195 3.669 -12.114 1.00 96.12 100 GLY A CA 1
ATOM 756 C C . GLY A 1 100 ? 2.942 3.002 -13.277 1.00 96.12 100 GLY A C 1
ATOM 757 O O . GLY A 1 100 ? 2.599 3.267 -14.425 1.00 96.12 100 GLY A O 1
ATOM 758 N N . ARG A 1 101 ? 3.955 2.166 -12.995 1.00 95.62 101 ARG A N 1
ATOM 759 C CA . ARG A 1 101 ? 4.709 1.382 -13.992 1.00 95.62 101 ARG A CA 1
ATOM 760 C C . ARG A 1 101 ? 4.236 -0.069 -14.093 1.00 95.62 101 ARG A C 1
ATOM 762 O O . ARG A 1 101 ? 4.247 -0.619 -15.186 1.00 95.62 101 ARG A O 1
ATOM 769 N N . TYR A 1 102 ? 3.836 -0.666 -12.972 1.00 97.88 102 TYR A N 1
ATOM 770 C CA . TYR A 1 102 ? 3.550 -2.100 -12.854 1.00 97.88 102 TYR A CA 1
ATOM 771 C C . TYR A 1 102 ? 2.071 -2.336 -12.524 1.00 97.88 102 TYR A C 1
ATOM 773 O O . TYR A 1 102 ? 1.646 -2.292 -11.362 1.00 97.88 102 TYR A O 1
ATOM 781 N N . GLU A 1 103 ? 1.273 -2.516 -13.579 1.00 97.25 103 GLU A N 1
ATOM 782 C CA . GLU A 1 103 ? -0.187 -2.576 -13.501 1.00 97.25 103 GLU A CA 1
ATOM 783 C C . GLU A 1 103 ? -0.692 -3.836 -12.788 1.00 97.25 103 GLU A C 1
ATOM 785 O O . GLU A 1 103 ? -1.618 -3.744 -11.978 1.00 97.25 103 GLU A O 1
ATOM 790 N N . GLN A 1 104 ? -0.072 -5.002 -13.005 1.00 98.50 104 GLN A N 1
ATOM 791 C CA . GLN A 1 104 ? -0.496 -6.240 -12.342 1.00 98.50 104 GLN A CA 1
ATOM 792 C C . GLN A 1 104 ? -0.246 -6.155 -10.830 1.00 98.50 104 GLN A C 1
ATOM 794 O O . GLN A 1 104 ? -1.064 -6.636 -10.039 1.00 98.50 104 GLN A O 1
ATOM 799 N N . VAL A 1 105 ? 0.845 -5.505 -10.400 1.00 98.44 105 VAL A N 1
ATOM 800 C CA . VAL A 1 105 ? 1.123 -5.262 -8.972 1.00 98.44 105 VAL A CA 1
ATOM 801 C C . VAL A 1 105 ? 0.067 -4.333 -8.384 1.00 98.44 105 VAL A C 1
ATOM 803 O O . VAL A 1 105 ? -0.445 -4.599 -7.291 1.00 98.44 105 VAL A O 1
ATOM 806 N N . ARG A 1 106 ? -0.305 -3.269 -9.109 1.00 98.50 106 ARG A N 1
ATOM 807 C CA . ARG A 1 106 ? -1.378 -2.358 -8.690 1.00 98.50 106 ARG A CA 1
ATOM 808 C C . ARG A 1 106 ? -2.698 -3.100 -8.537 1.00 98.50 106 ARG A C 1
ATOM 810 O O . ARG A 1 106 ? -3.354 -2.955 -7.511 1.00 98.50 106 ARG A O 1
ATOM 817 N N . GLU A 1 107 ? -3.082 -3.912 -9.516 1.00 98.50 107 GLU A N 1
ATOM 818 C CA . GLU A 1 107 ? -4.305 -4.716 -9.464 1.00 98.50 107 GLU A CA 1
ATOM 819 C C . GLU A 1 107 ? -4.294 -5.728 -8.318 1.00 98.50 107 GLU A C 1
ATOM 821 O O . GLU A 1 107 ? -5.294 -5.873 -7.616 1.00 98.50 107 GLU A O 1
ATOM 826 N N . ALA A 1 108 ? -3.165 -6.397 -8.077 1.00 98.50 108 ALA A N 1
ATOM 827 C CA . ALA A 1 108 ? -3.023 -7.317 -6.956 1.00 98.50 108 ALA A CA 1
ATOM 828 C C . ALA A 1 108 ? -3.203 -6.605 -5.608 1.00 98.50 108 ALA A C 1
ATOM 830 O O . ALA A 1 108 ? -3.908 -7.113 -4.733 1.00 98.50 108 ALA A O 1
ATOM 831 N N . MET A 1 109 ? -2.626 -5.412 -5.453 1.00 98.56 109 MET A N 1
ATOM 832 C CA . MET A 1 109 ? -2.773 -4.600 -4.245 1.00 98.56 109 MET A CA 1
ATOM 833 C C . MET A 1 109 ? -4.211 -4.080 -4.084 1.00 98.56 109 MET A C 1
ATOM 835 O O . MET A 1 109 ? -4.779 -4.161 -2.996 1.00 98.56 109 MET A O 1
ATOM 839 N N . ALA A 1 110 ? -4.842 -3.642 -5.179 1.00 98.44 110 ALA A N 1
ATOM 840 C CA . ALA A 1 110 ? -6.242 -3.211 -5.224 1.00 98.44 110 ALA A CA 1
ATOM 841 C C . ALA A 1 110 ? -7.243 -4.349 -4.950 1.00 98.44 110 ALA A C 1
ATOM 843 O O . ALA A 1 110 ? -8.396 -4.094 -4.609 1.00 98.44 110 ALA A O 1
ATOM 844 N N . GLN A 1 111 ? -6.818 -5.606 -5.093 1.00 98.06 111 GLN A N 1
ATOM 845 C CA . GLN A 1 111 ? -7.590 -6.798 -4.734 1.00 98.06 111 GLN A CA 1
ATOM 846 C C . GLN A 1 111 ? -7.257 -7.312 -3.324 1.00 98.06 111 GLN A C 1
ATOM 848 O O . GLN A 1 111 ? -7.857 -8.286 -2.887 1.00 98.06 111 GLN A O 1
ATOM 853 N N . GLY A 1 112 ? -6.324 -6.677 -2.605 1.00 97.94 112 GLY A N 1
ATOM 854 C CA . GLY A 1 112 ? -5.886 -7.107 -1.275 1.00 97.94 112 GLY A CA 1
ATOM 855 C C . GLY A 1 112 ? -4.974 -8.340 -1.268 1.00 97.94 112 GLY A C 1
ATOM 856 O O . GLY A 1 112 ? -4.720 -8.892 -0.205 1.00 97.94 112 GLY A O 1
ATOM 857 N N . ARG A 1 113 ? -4.470 -8.778 -2.433 1.00 97.56 113 ARG A N 1
ATOM 858 C CA . ARG A 1 113 ? -3.639 -9.991 -2.573 1.00 97.56 113 ARG A CA 1
ATOM 859 C C . ARG A 1 113 ? -2.175 -9.792 -2.183 1.00 97.56 113 ARG A C 1
ATOM 861 O O . ARG A 1 113 ? -1.485 -10.774 -1.939 1.00 97.56 113 ARG A O 1
ATOM 868 N N . VAL A 1 114 ? -1.696 -8.548 -2.179 1.00 97.94 114 VAL A N 1
ATOM 869 C CA . VAL A 1 114 ? -0.328 -8.186 -1.781 1.00 97.94 114 VAL A CA 1
ATOM 870 C C . VAL A 1 114 ? -0.349 -6.949 -0.892 1.00 97.94 114 VAL A C 1
ATOM 872 O O . VAL A 1 114 ? -1.051 -5.978 -1.183 1.00 97.94 114 VAL A O 1
ATOM 875 N N . HIS A 1 115 ? 0.432 -6.961 0.186 1.00 95.94 115 HIS A N 1
ATOM 876 C CA . HIS A 1 115 ? 0.510 -5.833 1.118 1.00 95.94 115 HIS A CA 1
ATOM 877 C C . HIS A 1 115 ? 1.637 -4.859 0.746 1.00 95.94 115 HIS A C 1
ATOM 879 O O . HIS A 1 115 ? 2.548 -5.177 -0.020 1.00 95.94 115 HIS A O 1
ATOM 885 N N . THR A 1 116 ? 1.605 -3.652 1.322 1.00 95.81 116 THR A N 1
ATOM 886 C CA . THR A 1 116 ? 2.510 -2.538 0.959 1.00 95.81 116 THR A CA 1
ATOM 887 C C . THR A 1 116 ? 3.998 -2.918 0.997 1.00 95.81 116 THR A C 1
ATOM 889 O O . THR A 1 116 ? 4.761 -2.513 0.124 1.00 95.81 116 THR A O 1
ATOM 892 N N . GLU A 1 117 ? 4.440 -3.699 1.988 1.00 95.81 117 GLU A N 1
ATOM 893 C CA . GLU A 1 117 ? 5.849 -4.107 2.080 1.00 95.81 117 GLU A CA 1
ATOM 894 C C . GLU A 1 117 ? 6.281 -5.084 0.978 1.00 95.81 117 GLU A C 1
ATOM 896 O O . GLU A 1 117 ? 7.411 -4.995 0.499 1.00 95.81 117 GLU A O 1
ATOM 901 N N . GLN A 1 118 ? 5.386 -5.977 0.542 1.00 97.88 118 GLN A N 1
ATOM 902 C CA . GLN A 1 118 ? 5.645 -6.891 -0.567 1.00 97.88 118 GLN A CA 1
ATOM 903 C C . GLN A 1 118 ? 5.709 -6.097 -1.868 1.00 97.88 118 GLN A C 1
ATOM 905 O O . GLN A 1 118 ? 6.675 -6.225 -2.613 1.00 97.88 118 GLN A O 1
ATOM 910 N N . VAL A 1 119 ? 4.744 -5.199 -2.085 1.00 98.19 119 VAL A N 1
ATOM 911 C CA . VAL A 1 119 ? 4.690 -4.301 -3.248 1.00 98.19 119 VAL A CA 1
ATOM 912 C C . VAL A 1 119 ? 5.982 -3.501 -3.404 1.00 98.19 119 VAL A C 1
ATOM 914 O O . VAL A 1 119 ? 6.529 -3.428 -4.497 1.00 98.19 119 VAL A O 1
ATOM 917 N N . GLU A 1 120 ? 6.531 -2.952 -2.320 1.00 97.50 120 GLU A N 1
ATOM 918 C CA . GLU A 1 120 ? 7.801 -2.217 -2.371 1.00 97.50 120 GLU A CA 1
ATOM 919 C C . GLU A 1 120 ? 8.989 -3.056 -2.826 1.00 97.50 120 GLU A C 1
ATOM 921 O O . GLU A 1 120 ? 9.886 -2.551 -3.505 1.00 97.50 120 GLU A O 1
ATOM 926 N N . VAL A 1 121 ? 9.028 -4.317 -2.409 1.00 97.94 121 VAL A N 1
ATOM 927 C CA . VAL A 1 121 ? 10.097 -5.233 -2.792 1.00 97.94 121 VAL A CA 1
ATOM 928 C C . VAL A 1 121 ? 9.912 -5.719 -4.222 1.00 97.94 121 VAL A C 1
ATOM 930 O O . VAL A 1 121 ? 10.902 -5.783 -4.943 1.00 97.94 121 VAL A O 1
ATOM 933 N N . ILE A 1 122 ? 8.677 -6.007 -4.637 1.00 98.12 122 ILE A N 1
ATOM 934 C CA . ILE A 1 122 ? 8.351 -6.403 -6.011 1.00 98.12 122 ILE A CA 1
ATOM 935 C C . ILE A 1 122 ? 8.711 -5.271 -6.974 1.00 98.12 122 ILE A C 1
ATOM 937 O O . ILE A 1 122 ? 9.481 -5.499 -7.895 1.00 98.12 122 ILE A O 1
ATOM 941 N N . ILE A 1 123 ? 8.252 -4.041 -6.710 1.00 98.00 123 ILE A N 1
ATOM 942 C CA . ILE A 1 123 ? 8.595 -2.860 -7.519 1.00 98.00 123 ILE A CA 1
ATOM 943 C C . ILE A 1 123 ? 10.110 -2.701 -7.619 1.00 98.00 123 ILE A C 1
ATOM 945 O O . ILE A 1 123 ? 10.620 -2.507 -8.710 1.00 98.00 123 ILE A O 1
ATOM 949 N N . ARG A 1 124 ? 10.843 -2.817 -6.501 1.00 97.06 124 ARG A N 1
ATOM 950 C CA . ARG A 1 124 ? 12.309 -2.725 -6.540 1.00 97.06 124 ARG A CA 1
ATOM 951 C C . ARG A 1 124 ? 12.924 -3.829 -7.403 1.00 97.06 124 ARG A C 1
ATOM 953 O O . ARG A 1 124 ? 13.833 -3.540 -8.158 1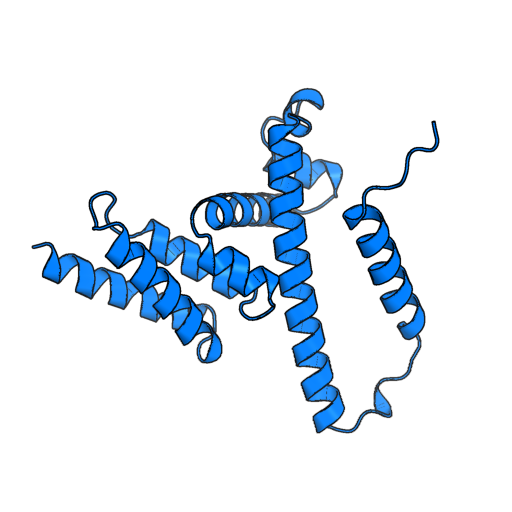.00 97.06 124 ARG A O 1
ATOM 960 N N . ALA A 1 125 ? 12.464 -5.070 -7.268 1.00 96.44 125 ALA A N 1
ATOM 961 C CA . ALA A 1 125 ? 12.994 -6.180 -8.051 1.00 96.44 125 ALA A CA 1
ATOM 962 C C . ALA A 1 125 ? 12.738 -5.998 -9.553 1.00 96.44 125 ALA A C 1
ATOM 964 O O . ALA A 1 125 ? 13.592 -6.355 -10.352 1.00 96.44 125 ALA A O 1
ATOM 965 N N . LEU A 1 126 ? 11.587 -5.430 -9.922 1.00 96.62 126 LEU A N 1
ATOM 966 C CA . LEU A 1 126 ? 11.252 -5.118 -11.309 1.00 96.62 126 LEU A CA 1
ATOM 967 C C . LEU A 1 126 ? 12.019 -3.895 -11.833 1.00 96.62 126 LEU A C 1
ATOM 969 O O . LEU A 1 126 ? 12.427 -3.900 -12.987 1.00 96.62 126 LEU A O 1
ATOM 973 N N . ASP A 1 127 ? 12.247 -2.880 -10.994 1.00 95.50 127 ASP A N 1
ATOM 974 C CA . ASP A 1 127 ? 13.074 -1.708 -11.323 1.00 95.50 127 ASP A CA 1
ATOM 975 C C . ASP A 1 127 ? 14.563 -2.076 -11.498 1.00 95.50 127 ASP A C 1
ATOM 977 O O . ASP A 1 127 ? 15.308 -1.315 -12.108 1.00 95.50 127 ASP A O 1
ATOM 981 N N . ASP A 1 128 ? 15.007 -3.203 -10.930 1.00 94.94 128 ASP A N 1
ATOM 982 C CA . ASP A 1 128 ? 16.379 -3.710 -11.054 1.00 94.94 128 ASP A CA 1
ATOM 983 C C . ASP A 1 128 ? 16.585 -4.544 -12.346 1.00 94.94 128 ASP A C 1
ATOM 985 O O . ASP A 1 128 ? 17.715 -4.947 -12.622 1.00 94.94 128 ASP A O 1
ATOM 989 N N . LEU A 1 129 ? 15.527 -4.824 -13.128 1.00 93.19 129 LEU A N 1
ATOM 990 C CA . LEU A 1 129 ? 15.632 -5.535 -14.412 1.00 93.19 129 LEU A CA 1
ATOM 991 C C . LEU A 1 129 ? 16.295 -4.658 -15.495 1.00 93.19 129 LEU A C 1
ATOM 993 O O . LEU A 1 129 ? 16.133 -3.438 -15.465 1.00 93.19 129 LEU A O 1
ATOM 997 N N . PRO A 1 130 ? 17.000 -5.253 -16.479 1.00 92.31 130 PRO A N 1
ATOM 998 C CA . PRO A 1 130 ? 17.579 -4.500 -17.592 1.00 92.31 130 PRO A CA 1
ATOM 999 C C . PRO A 1 130 ? 16.527 -3.714 -18.393 1.00 92.31 130 PRO A C 1
ATOM 1001 O O . PRO A 1 130 ? 15.480 -4.254 -18.752 1.00 92.31 130 PRO A O 1
ATOM 1004 N N . ASP A 1 131 ? 16.827 -2.453 -18.723 1.00 89.56 131 ASP A N 1
ATOM 1005 C CA . ASP A 1 131 ? 15.918 -1.560 -19.465 1.00 89.56 131 ASP A CA 1
ATOM 1006 C C . ASP A 1 131 ? 15.620 -2.042 -20.903 1.00 89.56 131 ASP A C 1
ATOM 1008 O O . ASP A 1 131 ? 14.641 -1.613 -21.515 1.00 89.56 131 ASP A O 1
ATOM 1012 N N . ASP A 1 132 ? 16.479 -2.894 -21.468 1.00 90.38 132 ASP A N 1
ATOM 1013 C CA . ASP A 1 132 ? 16.366 -3.467 -22.814 1.00 90.38 132 ASP A CA 1
ATOM 1014 C C . ASP A 1 132 ? 15.750 -4.875 -22.836 1.00 90.38 132 ASP A C 1
ATOM 1016 O O . ASP A 1 132 ? 15.648 -5.488 -23.904 1.00 90.38 132 ASP A O 1
ATOM 1020 N N . LEU A 1 133 ? 15.301 -5.374 -21.680 1.00 91.50 133 LEU A N 1
ATOM 1021 C CA . LEU A 1 133 ? 14.613 -6.653 -21.569 1.00 91.50 133 LEU A CA 1
ATOM 1022 C C . LEU A 1 133 ? 13.295 -6.642 -22.363 1.00 91.50 133 LEU A C 1
ATOM 1024 O O . LEU A 1 133 ? 12.583 -5.637 -22.404 1.00 91.50 133 LEU A O 1
ATOM 1028 N N . ASP A 1 134 ? 12.938 -7.782 -22.969 1.00 92.75 134 ASP A N 1
ATOM 1029 C CA . ASP A 1 134 ? 11.641 -7.940 -23.640 1.00 92.75 134 ASP A CA 1
ATOM 1030 C C . ASP A 1 134 ? 10.506 -7.568 -22.662 1.00 92.75 134 ASP A C 1
ATOM 1032 O O . ASP A 1 134 ? 10.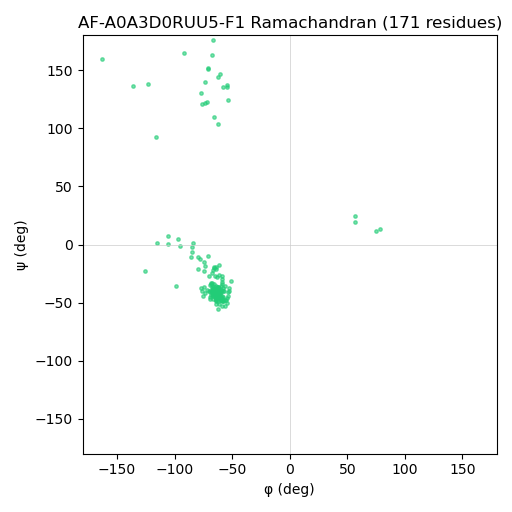413 -8.172 -21.587 1.00 92.75 134 ASP A O 1
ATOM 1036 N N . PRO A 1 135 ? 9.613 -6.620 -23.014 1.00 92.94 135 PRO A N 1
ATOM 1037 C CA . PRO A 1 135 ? 8.475 -6.253 -22.176 1.00 92.94 135 PRO A CA 1
ATOM 1038 C C . PRO A 1 135 ? 7.637 -7.448 -21.706 1.00 92.94 135 PRO A C 1
ATOM 1040 O O . PRO A 1 135 ? 7.111 -7.425 -20.597 1.00 92.94 135 PRO A O 1
ATOM 1043 N N . LYS A 1 136 ? 7.555 -8.523 -22.500 1.00 92.75 136 LYS A N 1
ATOM 1044 C CA . LYS A 1 136 ? 6.860 -9.752 -22.091 1.00 92.75 136 LYS A CA 1
ATOM 1045 C C . LYS A 1 136 ? 7.543 -10.462 -20.928 1.00 92.75 136 LYS A C 1
ATOM 1047 O O . LYS A 1 136 ? 6.857 -10.970 -20.050 1.00 92.75 136 LYS A O 1
ATOM 1052 N N . LEU A 1 137 ? 8.876 -10.481 -20.891 1.00 93.12 137 LEU A N 1
ATOM 1053 C CA . LEU A 1 137 ? 9.617 -11.060 -19.769 1.00 93.12 137 LEU A CA 1
ATOM 1054 C C . LEU A 1 137 ? 9.433 -10.225 -18.498 1.00 93.12 137 LEU A C 1
ATOM 1056 O O . LEU A 1 137 ? 9.349 -10.788 -17.408 1.00 93.12 137 LEU A O 1
ATOM 1060 N N . VAL A 1 138 ? 9.299 -8.900 -18.625 1.00 95.00 138 VAL A N 1
ATOM 1061 C CA . VAL A 1 138 ? 8.941 -8.025 -17.496 1.00 95.00 138 VAL A CA 1
ATOM 1062 C C . VAL A 1 138 ? 7.531 -8.346 -16.987 1.00 95.00 138 VAL A C 1
ATOM 1064 O O . VAL A 1 138 ? 7.342 -8.494 -15.780 1.00 95.00 138 VAL A O 1
ATOM 1067 N N . GLU A 1 139 ? 6.551 -8.514 -17.881 1.00 95.69 139 GLU A N 1
ATOM 1068 C CA . GLU A 1 139 ? 5.181 -8.909 -17.517 1.00 95.69 139 GLU A CA 1
ATOM 1069 C C . GLU A 1 139 ? 5.132 -10.290 -16.834 1.00 95.69 139 GLU A C 1
ATOM 1071 O O . GLU A 1 139 ? 4.420 -10.471 -15.841 1.00 95.69 139 GLU A O 1
ATOM 1076 N N . GLU A 1 140 ? 5.902 -11.263 -17.328 1.00 95.12 140 GLU A N 1
ATOM 1077 C CA . GLU A 1 140 ? 6.018 -12.601 -16.735 1.00 95.12 140 GLU A CA 1
ATOM 1078 C C . GLU A 1 140 ? 6.690 -12.559 -15.355 1.00 95.12 140 GLU A C 1
ATOM 1080 O O . GLU A 1 140 ? 6.212 -13.199 -14.412 1.00 95.12 140 GLU A O 1
ATOM 1085 N N . ALA A 1 141 ? 7.757 -11.770 -15.207 1.00 95.88 141 ALA A N 1
ATOM 1086 C CA . ALA A 1 141 ? 8.422 -11.530 -13.930 1.00 95.88 141 ALA A CA 1
ATOM 1087 C C . ALA A 1 141 ? 7.473 -10.896 -12.904 1.00 95.88 141 ALA A C 1
ATOM 1089 O O . ALA A 1 141 ? 7.423 -11.328 -11.748 1.00 95.88 141 ALA A O 1
ATOM 1090 N N . GLU A 1 142 ? 6.695 -9.901 -13.331 1.00 97.56 142 GLU A N 1
ATOM 1091 C CA . GLU A 1 142 ? 5.685 -9.239 -12.512 1.00 97.56 142 GLU A CA 1
ATOM 1092 C C . GLU A 1 142 ? 4.648 -10.254 -12.000 1.00 97.56 142 GLU A C 1
ATOM 1094 O O . GLU A 1 142 ? 4.450 -10.388 -10.787 1.00 97.56 142 GLU A O 1
ATOM 1099 N N . GLY A 1 143 ? 4.049 -11.038 -12.903 1.00 97.56 143 GLY A N 1
ATOM 1100 C CA . GLY A 1 143 ? 3.068 -12.070 -12.559 1.00 97.56 143 GLY A CA 1
ATOM 1101 C C . GLY A 1 143 ? 3.636 -13.177 -11.662 1.00 97.56 143 GLY A C 1
ATOM 1102 O O . GLY A 1 143 ? 2.963 -13.642 -10.730 1.00 97.56 143 GLY A O 1
ATOM 1103 N N . HIS A 1 144 ? 4.892 -13.574 -11.887 1.00 96.88 144 HIS A N 1
ATOM 1104 C CA . HIS A 1 144 ? 5.585 -14.551 -11.050 1.00 96.88 144 HIS A CA 1
ATOM 1105 C C . HIS A 1 144 ? 5.771 -14.035 -9.618 1.00 96.88 144 HIS A C 1
ATOM 1107 O O . HIS A 1 144 ? 5.364 -14.705 -8.668 1.00 96.88 144 HIS A O 1
ATOM 1113 N N . LEU A 1 145 ? 6.309 -12.824 -9.445 1.00 97.75 145 LEU A N 1
ATOM 1114 C CA . LEU A 1 145 ? 6.532 -12.235 -8.122 1.00 97.75 145 LEU A CA 1
ATOM 1115 C C . LEU A 1 145 ? 5.222 -12.027 -7.345 1.00 97.75 145 LEU A C 1
ATOM 1117 O O . LEU A 1 145 ? 5.186 -12.252 -6.135 1.00 97.75 145 LEU A O 1
ATOM 1121 N N . ILE A 1 146 ? 4.133 -11.662 -8.029 1.00 98.19 146 ILE A N 1
ATOM 1122 C CA . ILE A 1 146 ? 2.792 -11.570 -7.430 1.00 98.19 146 ILE A CA 1
ATOM 1123 C C . ILE A 1 146 ? 2.296 -12.943 -6.965 1.00 98.19 146 ILE A C 1
ATOM 1125 O O . ILE A 1 146 ? 1.723 -13.058 -5.882 1.00 98.19 146 ILE A O 1
ATOM 1129 N N . THR A 1 147 ? 2.509 -13.989 -7.764 1.00 97.69 147 THR A N 1
ATOM 1130 C CA . THR A 1 147 ? 2.118 -15.358 -7.397 1.00 97.69 147 THR A CA 1
ATOM 1131 C C . THR A 1 147 ? 2.882 -15.834 -6.161 1.00 97.69 147 THR A C 1
ATOM 1133 O O . THR A 1 147 ? 2.289 -16.371 -5.223 1.00 97.69 147 THR A O 1
ATOM 1136 N N . GLU A 1 148 ? 4.189 -15.583 -6.117 1.00 97.62 148 GLU A N 1
ATOM 1137 C CA . GLU A 1 148 ? 5.041 -15.950 -4.985 1.00 97.62 148 GLU A CA 1
ATOM 1138 C C . GLU A 1 148 ? 4.724 -15.143 -3.715 1.00 97.62 148 GLU A C 1
ATOM 1140 O O . GLU A 1 148 ? 4.914 -15.641 -2.603 1.00 97.62 148 GLU A O 1
ATOM 1145 N N . ALA A 1 149 ? 4.157 -13.940 -3.841 1.00 97.06 149 ALA A N 1
ATOM 1146 C CA . ALA A 1 149 ? 3.735 -13.132 -2.696 1.00 97.06 149 ALA A CA 1
ATOM 1147 C C . ALA A 1 149 ? 2.606 -13.779 -1.873 1.00 97.06 149 ALA A C 1
ATOM 1149 O O . ALA A 1 149 ? 2.458 -13.472 -0.693 1.00 97.06 149 ALA A O 1
ATOM 1150 N N . GLY A 1 150 ? 1.868 -14.743 -2.438 1.00 94.50 150 GLY A N 1
ATOM 1151 C CA . GLY A 1 150 ? 0.923 -15.565 -1.674 1.00 94.50 150 GLY A CA 1
ATOM 1152 C C . GLY A 1 150 ? 1.589 -16.577 -0.730 1.00 94.50 150 GLY A C 1
ATOM 1153 O O . GLY A 1 150 ? 0.906 -17.224 0.060 1.00 94.50 150 GLY A O 1
ATOM 1154 N N . ARG A 1 151 ? 2.912 -16.761 -0.824 1.00 95.12 151 ARG A N 1
ATOM 1155 C CA . ARG A 1 151 ? 3.683 -17.755 -0.054 1.00 95.12 151 ARG A CA 1
ATOM 1156 C C . ARG A 1 151 ? 4.857 -17.154 0.711 1.00 95.12 151 ARG A C 1
ATOM 1158 O O . ARG A 1 151 ? 5.324 -17.763 1.672 1.00 95.12 151 ARG A O 1
ATOM 1165 N N . PHE A 1 152 ? 5.350 -15.997 0.280 1.00 95.75 152 PHE A N 1
ATOM 1166 C CA . PHE A 1 152 ? 6.552 -15.373 0.817 1.00 95.75 152 PHE A CA 1
ATOM 1167 C C . PHE A 1 152 ? 6.287 -13.957 1.329 1.00 95.75 152 PHE A C 1
ATOM 1169 O O . PHE A 1 152 ? 5.635 -13.141 0.678 1.00 95.75 152 PHE A O 1
ATOM 1176 N N . ASP A 1 153 ? 6.872 -13.649 2.487 1.00 96.31 153 ASP A N 1
ATOM 1177 C CA . ASP A 1 153 ? 6.959 -12.282 2.995 1.00 96.31 153 ASP A CA 1
ATOM 1178 C C . ASP A 1 153 ? 7.877 -11.406 2.114 1.00 96.31 153 ASP A C 1
ATOM 1180 O O . ASP A 1 153 ? 8.535 -11.871 1.176 1.00 96.31 153 ASP A O 1
ATOM 1184 N N . ALA A 1 154 ? 7.964 -10.112 2.431 1.00 96.25 154 ALA A N 1
ATOM 1185 C CA . ALA A 1 154 ? 8.813 -9.171 1.701 1.00 96.25 154 ALA A CA 1
ATOM 1186 C C . ALA A 1 154 ? 10.308 -9.569 1.704 1.00 96.25 154 ALA A C 1
ATOM 1188 O O . ALA A 1 154 ? 11.039 -9.279 0.754 1.00 96.25 154 ALA A O 1
ATOM 1189 N N . VAL A 1 155 ? 10.793 -10.259 2.741 1.00 97.25 155 VAL A N 1
ATOM 1190 C CA . VAL A 1 155 ? 12.191 -10.715 2.820 1.00 97.25 155 VAL A CA 1
ATOM 1191 C C . VAL A 1 155 ? 12.433 -11.891 1.873 1.00 97.25 155 VAL A C 1
ATOM 1193 O O . VAL A 1 155 ? 13.465 -11.931 1.196 1.00 97.25 155 VAL A O 1
ATOM 1196 N N . GLY A 1 156 ? 11.498 -12.837 1.810 1.00 96.12 156 GLY A N 1
ATOM 1197 C CA . GLY A 1 156 ? 11.492 -13.951 0.870 1.00 96.12 156 GLY A CA 1
ATOM 1198 C C . GLY A 1 156 ? 11.413 -13.463 -0.572 1.00 96.12 156 GLY A C 1
ATOM 1199 O O . GLY A 1 156 ? 12.275 -13.814 -1.378 1.00 96.12 156 GLY A O 1
ATOM 1200 N N . LEU A 1 157 ? 10.476 -12.557 -0.865 1.00 97.06 157 LEU A N 1
ATOM 1201 C CA . LEU A 1 157 ? 10.335 -11.932 -2.183 1.00 97.06 157 LEU A CA 1
ATOM 1202 C C . LEU A 1 157 ? 11.602 -11.197 -2.619 1.00 97.06 157 LEU A C 1
ATOM 1204 O O . LEU A 1 157 ? 12.004 -11.297 -3.772 1.00 97.06 157 LEU A O 1
ATOM 1208 N N . LYS A 1 158 ? 12.307 -10.535 -1.695 1.00 95.81 158 LYS A N 1
ATOM 1209 C CA . LYS A 1 158 ? 13.575 -9.862 -2.013 1.00 95.81 158 LYS A CA 1
ATOM 1210 C C . LYS A 1 158 ? 14.644 -10.849 -2.483 1.00 95.81 158 LYS A C 1
ATOM 1212 O O . LYS A 1 158 ? 15.455 -10.525 -3.348 1.00 95.81 158 LYS A O 1
ATOM 1217 N N . LYS A 1 159 ? 14.680 -12.044 -1.888 1.00 96.06 159 LYS A N 1
ATOM 1218 C CA . LYS A 1 159 ? 15.606 -13.108 -2.300 1.00 96.06 159 LYS A CA 1
ATOM 1219 C C . LYS A 1 159 ? 15.200 -13.697 -3.649 1.00 96.06 159 LYS A C 1
ATOM 1221 O O . LYS A 1 159 ? 16.084 -13.976 -4.450 1.00 96.06 159 LYS A O 1
ATOM 1226 N N . LEU A 1 160 ? 13.900 -13.871 -3.888 1.00 93.56 160 LEU A N 1
ATOM 1227 C CA . LEU A 1 160 ? 13.374 -14.350 -5.168 1.00 93.56 160 LEU A CA 1
ATOM 1228 C C . LEU A 1 160 ? 13.662 -13.365 -6.302 1.00 93.56 160 LEU A C 1
ATOM 1230 O O . LEU A 1 160 ? 14.222 -13.778 -7.307 1.00 93.56 160 LEU A O 1
ATOM 1234 N N . GLY A 1 161 ? 13.402 -12.070 -6.107 1.00 92.44 161 GLY A N 1
ATOM 1235 C CA . GLY A 1 161 ? 13.693 -11.032 -7.099 1.00 92.44 161 GLY A CA 1
ATOM 1236 C C . GLY A 1 161 ? 15.167 -10.987 -7.513 1.00 92.44 161 GLY A C 1
ATOM 1237 O O . GLY A 1 161 ? 15.472 -10.895 -8.693 1.00 92.44 161 GLY A O 1
ATOM 1238 N N . ARG A 1 162 ? 16.100 -11.165 -6.566 1.00 92.50 162 ARG A N 1
ATOM 1239 C CA . ARG A 1 162 ? 17.531 -11.271 -6.905 1.00 92.50 162 ARG A CA 1
ATOM 1240 C C . ARG A 1 162 ? 17.840 -12.485 -7.784 1.00 92.50 162 ARG A C 1
ATOM 1242 O O . ARG A 1 162 ? 18.631 -12.371 -8.706 1.00 92.50 162 ARG A O 1
ATOM 1249 N N . ARG A 1 163 ? 17.240 -13.640 -7.488 1.00 91.00 163 ARG A N 1
ATOM 1250 C CA . ARG A 1 163 ? 17.439 -14.856 -8.293 1.00 91.00 163 ARG A CA 1
ATOM 1251 C C . ARG A 1 163 ? 16.830 -14.720 -9.681 1.00 91.00 163 ARG A C 1
ATOM 1253 O O . ARG A 1 163 ? 17.403 -15.226 -10.631 1.00 91.00 163 ARG A O 1
ATOM 1260 N N . LEU A 1 164 ? 15.683 -14.052 -9.782 1.00 89.12 164 LEU A N 1
ATOM 1261 C CA . LEU A 1 164 ? 15.062 -13.727 -11.060 1.00 89.12 164 LEU A CA 1
ATOM 1262 C C . LEU A 1 164 ? 16.027 -12.893 -11.919 1.00 89.12 164 LEU A C 1
ATOM 1264 O O . LEU A 1 164 ? 16.282 -13.270 -13.056 1.00 89.12 164 LEU A O 1
ATOM 1268 N N . LEU A 1 165 ? 16.625 -11.841 -11.348 1.00 87.75 165 LEU A N 1
ATOM 1269 C CA . LEU A 1 165 ? 17.633 -11.026 -12.032 1.00 87.75 165 LEU A CA 1
ATOM 1270 C C . LEU A 1 165 ? 18.845 -11.859 -12.484 1.00 87.75 165 LEU A C 1
ATOM 1272 O O . LEU A 1 165 ? 19.245 -11.776 -13.635 1.00 87.75 165 LEU A O 1
ATOM 1276 N N . GLU A 1 166 ? 19.379 -12.722 -11.611 1.00 88.06 166 GLU A N 1
ATOM 1277 C CA . GLU A 1 166 ? 20.509 -13.606 -11.947 1.00 88.06 166 GLU A CA 1
ATOM 1278 C C . GLU A 1 166 ? 20.214 -14.545 -13.133 1.00 88.06 166 GLU A C 1
ATOM 1280 O O . GLU A 1 166 ? 21.126 -14.861 -13.892 1.00 88.06 166 GLU A O 1
ATOM 1285 N N . VAL A 1 167 ? 18.968 -15.011 -13.285 1.00 85.75 167 VAL A N 1
ATOM 1286 C CA . VAL A 1 167 ? 18.549 -15.862 -14.414 1.00 85.75 167 VAL A CA 1
ATOM 1287 C C . VAL A 1 167 ? 18.394 -15.036 -15.690 1.00 85.75 167 VAL A C 1
ATOM 1289 O O . VAL A 1 167 ? 18.898 -15.433 -16.735 1.00 85.75 167 VAL A O 1
ATOM 1292 N N . VAL A 1 168 ? 17.757 -13.866 -15.598 1.00 82.25 168 VAL A N 1
ATOM 1293 C CA . VAL A 1 168 ? 17.570 -12.957 -16.738 1.00 82.25 168 VAL A CA 1
ATOM 1294 C C . VAL A 1 168 ? 18.913 -12.484 -17.303 1.00 82.25 168 VAL A C 1
ATOM 1296 O O . VAL A 1 168 ? 19.107 -12.507 -18.516 1.00 82.25 168 VAL A O 1
ATOM 1299 N N . ASP A 1 169 ? 19.867 -12.132 -16.437 1.00 80.19 169 ASP A N 1
ATOM 1300 C CA . ASP A 1 169 ? 21.211 -11.710 -16.845 1.00 80.19 169 ASP A CA 1
ATOM 1301 C C . ASP A 1 169 ? 21.989 -12.829 -17.567 1.00 80.19 169 ASP A C 1
ATOM 1303 O O . ASP A 1 169 ? 22.859 -12.542 -18.387 1.00 80.19 169 ASP A O 1
ATOM 1307 N N . GLN A 1 170 ? 21.700 -14.105 -17.276 1.00 76.38 170 GLN A N 1
ATOM 1308 C CA . GLN A 1 170 ? 22.328 -15.248 -17.953 1.00 76.38 170 GLN A CA 1
ATOM 1309 C C . GLN A 1 170 ? 21.747 -15.505 -19.343 1.00 76.38 170 GLN A C 1
ATOM 1311 O O . GLN A 1 170 ? 22.501 -15.865 -20.241 1.00 76.38 170 GLN A O 1
ATOM 1316 N N . ASP A 1 171 ? 20.437 -15.324 -19.523 1.00 67.00 171 ASP A N 1
ATOM 1317 C CA . ASP A 1 171 ? 19.773 -15.507 -20.820 1.00 67.00 171 ASP A CA 1
ATOM 1318 C C . ASP A 1 171 ? 20.061 -14.347 -21.793 1.00 67.00 171 ASP A C 1
ATOM 1320 O O . ASP A 1 171 ? 19.969 -14.518 -23.011 1.00 67.00 171 ASP A O 1
ATOM 1324 N N . ALA A 1 172 ? 20.421 -13.172 -21.264 1.00 62.16 172 ALA A N 1
ATOM 1325 C CA . ALA A 1 172 ? 20.788 -11.987 -22.038 1.00 62.16 172 ALA A CA 1
ATOM 1326 C C . ALA A 1 172 ? 22.276 -11.931 -22.462 1.00 62.16 172 ALA A C 1
ATOM 1328 O O . ALA A 1 172 ? 22.636 -11.073 -23.273 1.00 62.16 172 ALA A O 1
ATOM 1329 N N . ALA A 1 173 ? 23.135 -12.807 -21.922 1.00 56.88 173 ALA A N 1
ATOM 1330 C CA . ALA A 1 173 ? 24.587 -12.847 -22.166 1.00 56.88 173 ALA A CA 1
ATOM 1331 C C . ALA A 1 173 ? 24.993 -13.825 -23.284 1.00 56.88 173 ALA A C 1
ATOM 1333 O O . ALA A 1 173 ? 25.918 -13.472 -24.058 1.00 56.88 173 ALA A O 1
#

Foldseek 3Di:
DPPDPDPVVVVVVVVVVVCVVCVPPDPPPDDPVRVVVVVLVVLLVQLLVLLVVLVVLVVCVVVVVCVVVVHPDSLSSCCVVPVNDSVVSVLSPVLSVLCVVQVVLSVCSNRSLAGSLLSSLLSVLLVPADPPDDVVLSNVSSVVSSVCRNPDDSVRSNVVSVVSRVVNVVVVD

Radius of gyration: 19.03 Å; Cα contacts (8 Å, |Δi|>4): 141; chains: 1; bounding box: 50×45×47 Å

Solvent-accessible surface area (backbone atoms only — not comparable to full-atom values): 9557 Å² total; per-residue (Å²): 130,86,81,72,76,54,69,68,60,51,50,54,54,50,53,55,49,58,55,59,77,47,68,85,60,74,67,86,79,52,52,70,72,57,48,50,54,48,50,53,52,50,51,21,51,51,13,26,52,52,40,53,50,23,56,49,50,54,49,39,55,75,68,38,50,31,55,79,72,70,34,94,38,63,31,58,29,46,11,68,77,68,72,42,54,58,71,59,25,41,49,48,49,52,47,31,58,42,42,73,73,38,59,69,59,38,51,35,16,56,68,28,64,37,43,70,65,39,50,53,34,50,46,49,38,60,70,70,46,68,92,83,55,59,67,66,58,53,52,50,50,52,55,48,54,58,59,48,43,75,80,33,57,40,71,52,44,45,55,49,35,51,52,50,47,59,52,52,58,59,78,75,106